Protein AF-A0A2G9RIB9-F1 (afdb_monomer_lite)

Foldseek 3Di:
DFLCVCVVPPVVCCVPPVVCLLPDWCPPPLDWQWDFDADPVRDGPDIGHLDVVRNVHHDGNVCSRVSSRSVCCVPVDVVCVVVVVVVVVVVCVPDPPVVPVVDDPVRVD

Radius of gyration: 16.92 Å; chains: 1; bounding box: 42×42×34 Å

Structure (mmCIF, N/CA/C/O backbone):
data_AF-A0A2G9RIB9-F1
#
_entry.id   AF-A0A2G9RIB9-F1
#
loop_
_atom_site.group_PDB
_atom_site.id
_atom_site.type_symbol
_atom_site.label_atom_id
_atom_site.label_alt_id
_atom_site.label_comp_id
_atom_site.label_asym_id
_atom_site.label_entity_id
_atom_site.label_seq_id
_atom_site.pdbx_PDB_ins_code
_atom_site.Cartn_x
_atom_site.Cartn_y
_atom_site.Cartn_z
_atom_site.occupancy
_atom_site.B_iso_or_equiv
_atom_site.auth_seq_id
_atom_site.auth_comp_id
_atom_site.auth_asym_id
_atom_site.auth_atom_id
_atom_site.pdbx_PDB_model_num
ATOM 1 N N . MET A 1 1 ? -4.169 6.463 1.285 1.00 79.44 1 MET A N 1
ATOM 2 C CA . MET A 1 1 ? -3.154 6.313 2.346 1.00 79.44 1 MET A CA 1
ATOM 3 C C . MET A 1 1 ? -1.793 6.638 1.755 1.00 79.44 1 MET A C 1
ATOM 5 O O . MET A 1 1 ? -1.513 6.169 0.657 1.00 79.44 1 MET A O 1
ATOM 9 N N . HIS A 1 2 ? -0.992 7.478 2.411 1.00 88.50 2 HIS A N 1
ATOM 10 C CA . HIS A 1 2 ? 0.348 7.828 1.927 1.00 88.50 2 HIS A CA 1
ATOM 11 C C . HIS A 1 2 ? 1.379 6.841 2.487 1.00 88.50 2 HIS A C 1
ATOM 13 O O . HIS A 1 2 ? 1.327 6.508 3.665 1.00 88.50 2 HIS A O 1
ATOM 19 N N . TYR A 1 3 ? 2.372 6.414 1.706 1.00 89.62 3 TYR A N 1
ATOM 20 C CA . TYR A 1 3 ? 3.399 5.467 2.181 1.00 89.62 3 TYR A CA 1
ATOM 21 C C . TYR A 1 3 ? 4.259 5.973 3.354 1.00 89.62 3 TYR A C 1
ATOM 23 O O . TYR A 1 3 ? 5.012 5.204 3.940 1.00 89.62 3 TYR A O 1
ATOM 31 N N . LYS A 1 4 ? 4.175 7.266 3.683 1.00 90.25 4 LYS A N 1
ATOM 32 C CA . LYS A 1 4 ? 4.972 7.890 4.749 1.00 90.25 4 LYS A CA 1
ATOM 33 C C . LYS A 1 4 ? 4.492 7.481 6.135 1.00 90.25 4 LYS A C 1
ATOM 35 O O . LYS A 1 4 ? 5.303 7.465 7.042 1.00 90.25 4 LYS A O 1
ATOM 40 N N . TYR A 1 5 ? 3.231 7.070 6.271 1.00 89.62 5 TYR A N 1
ATOM 41 C CA . TYR A 1 5 ? 2.709 6.544 7.533 1.00 89.62 5 TYR A CA 1
ATOM 42 C C . TYR A 1 5 ? 3.435 5.272 7.992 1.00 89.62 5 TYR A C 1
ATOM 44 O O . TYR A 1 5 ? 3.456 4.969 9.173 1.00 89.62 5 TYR A O 1
ATOM 52 N N . PHE A 1 6 ? 4.128 4.557 7.096 1.00 91.00 6 PHE A N 1
ATOM 53 C CA . PHE A 1 6 ? 5.019 3.480 7.530 1.00 91.00 6 PHE A CA 1
ATOM 54 C C . PHE A 1 6 ? 6.184 3.978 8.400 1.00 91.00 6 PHE A C 1
ATOM 56 O O . PHE A 1 6 ? 6.685 3.210 9.203 1.00 91.00 6 PHE A O 1
ATOM 63 N N . GLU A 1 7 ? 6.629 5.231 8.277 1.00 89.88 7 GLU A N 1
ATOM 64 C CA . GLU A 1 7 ? 7.719 5.767 9.106 1.00 89.88 7 GLU A CA 1
ATOM 65 C C . GLU A 1 7 ? 7.343 5.815 10.596 1.00 89.88 7 GLU A C 1
ATOM 67 O O . GLU A 1 7 ? 8.202 5.599 11.450 1.00 89.88 7 GLU A O 1
ATOM 72 N N . THR A 1 8 ? 6.064 6.051 10.898 1.00 87.50 8 THR A N 1
ATOM 73 C CA . THR A 1 8 ? 5.518 6.073 12.261 1.00 87.50 8 THR A CA 1
ATOM 74 C C . THR A 1 8 ? 4.985 4.709 12.691 1.00 87.50 8 THR A C 1
ATOM 76 O O . THR A 1 8 ? 5.284 4.263 13.797 1.00 87.50 8 THR A O 1
ATOM 79 N N . ASP A 1 9 ? 4.239 4.030 11.817 1.00 86.81 9 ASP A N 1
ATOM 80 C CA . ASP A 1 9 ? 3.436 2.858 12.188 1.00 86.81 9 ASP A CA 1
ATOM 81 C C . ASP A 1 9 ? 4.216 1.536 12.072 1.00 86.81 9 ASP A C 1
ATOM 83 O O . ASP A 1 9 ? 3.926 0.576 12.786 1.00 86.81 9 ASP A O 1
ATOM 87 N N . ASP A 1 10 ? 5.202 1.468 11.168 1.00 89.38 10 ASP A N 1
ATOM 88 C CA . ASP A 1 10 ? 6.064 0.296 10.952 1.00 89.38 10 ASP A CA 1
ATOM 89 C C . ASP A 1 10 ? 7.471 0.727 10.470 1.00 89.38 10 ASP A C 1
ATOM 91 O O . ASP A 1 10 ? 7.834 0.556 9.293 1.00 89.38 10 ASP A O 1
ATOM 95 N N . PRO A 1 11 ? 8.278 1.336 11.362 1.00 90.44 11 PRO A N 1
ATOM 96 C CA . PRO A 1 11 ? 9.556 1.945 10.997 1.00 90.44 11 PRO A CA 1
ATOM 97 C C . PRO A 1 11 ? 10.562 0.932 10.436 1.00 90.44 11 PRO A C 1
ATOM 99 O O . PRO A 1 11 ? 11.347 1.268 9.546 1.00 90.44 11 PRO A O 1
ATOM 102 N N . ASP A 1 12 ? 10.520 -0.320 10.899 1.00 90.25 12 ASP A N 1
ATOM 103 C CA . ASP A 1 12 ? 11.388 -1.392 10.406 1.00 90.25 12 ASP A CA 1
ATOM 104 C C . ASP A 1 12 ? 11.056 -1.745 8.948 1.00 90.25 12 ASP A C 1
ATOM 106 O O . ASP A 1 12 ? 11.953 -1.887 8.103 1.00 90.25 12 ASP A O 1
ATOM 110 N N . PHE A 1 13 ? 9.767 -1.839 8.605 1.00 89.12 13 PHE A N 1
ATOM 111 C CA . PHE A 1 13 ? 9.334 -2.036 7.223 1.00 89.12 13 PHE A CA 1
ATOM 112 C C . PHE A 1 13 ? 9.674 -0.836 6.335 1.00 89.12 13 PHE A C 1
ATOM 114 O O . PHE A 1 13 ? 10.099 -1.009 5.183 1.00 89.12 13 PHE A O 1
ATOM 121 N N . PHE A 1 14 ? 9.532 0.379 6.871 1.00 91.50 14 PHE A N 1
ATOM 122 C CA . PHE A 1 14 ? 9.898 1.595 6.161 1.00 91.50 14 PHE A CA 1
ATOM 123 C C . PHE A 1 14 ? 11.387 1.609 5.801 1.00 91.50 14 PHE A C 1
ATOM 125 O O . PHE A 1 14 ? 11.741 1.781 4.632 1.00 91.50 14 PHE A O 1
ATOM 132 N N . GLN A 1 15 ? 12.266 1.369 6.775 1.00 89.38 15 GLN A N 1
ATOM 133 C CA . GLN A 1 15 ? 13.714 1.394 6.556 1.00 89.38 15 GLN A CA 1
ATOM 134 C C . GLN A 1 15 ? 14.192 0.274 5.630 1.00 89.38 15 GLN A C 1
ATOM 136 O O . GLN A 1 15 ? 15.080 0.493 4.806 1.00 89.38 15 GLN A O 1
ATOM 141 N N . SER A 1 16 ? 13.606 -0.919 5.739 1.00 89.56 16 SER A N 1
ATOM 142 C CA . SER A 1 16 ? 14.052 -2.085 4.973 1.00 89.56 16 SER A CA 1
ATOM 143 C C . SER A 1 16 ? 13.536 -2.096 3.532 1.00 89.56 16 SER A C 1
ATOM 145 O O . SER A 1 16 ? 14.331 -2.202 2.600 1.00 89.56 16 SER A O 1
ATOM 147 N N . LYS A 1 17 ? 12.218 -1.990 3.320 1.00 88.44 17 LYS A N 1
ATOM 148 C CA . LYS A 1 17 ? 11.599 -2.176 1.997 1.00 88.44 17 LYS A CA 1
ATOM 149 C C . LYS A 1 17 ? 11.243 -0.854 1.332 1.00 88.44 17 LYS A C 1
ATOM 151 O O . LYS A 1 17 ? 11.550 -0.666 0.156 1.00 88.44 17 LYS A O 1
ATOM 156 N N . VAL A 1 18 ? 10.603 0.066 2.054 1.00 90.94 18 VAL A N 1
ATOM 157 C CA . VAL A 1 18 ? 10.111 1.324 1.462 1.00 90.94 18 VAL A CA 1
ATOM 158 C C . VAL A 1 18 ? 11.283 2.200 1.027 1.00 90.94 18 VAL A C 1
ATOM 160 O O . VAL A 1 18 ? 11.347 2.610 -0.131 1.00 90.94 18 VAL A O 1
ATOM 163 N N . LEU A 1 19 ? 12.251 2.425 1.915 1.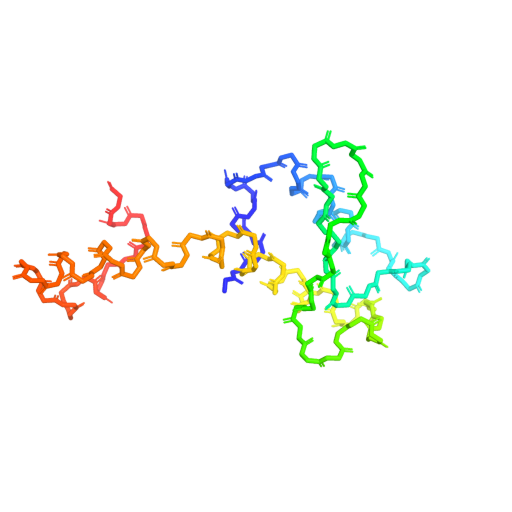00 91.56 19 LEU A N 1
ATOM 164 C CA . LEU A 1 19 ? 13.433 3.229 1.621 1.00 91.56 19 LEU A CA 1
ATOM 165 C C . LEU A 1 19 ? 14.285 2.605 0.511 1.00 91.56 19 LEU A C 1
ATOM 167 O O . LEU A 1 19 ? 14.771 3.328 -0.360 1.00 91.56 19 LEU A O 1
ATOM 171 N N . TYR A 1 20 ? 14.421 1.276 0.494 1.00 89.50 20 TYR A N 1
ATOM 172 C CA . TYR A 1 20 ? 15.119 0.563 -0.577 1.00 89.50 20 TYR A CA 1
ATOM 173 C C . TYR A 1 20 ? 14.483 0.843 -1.943 1.00 89.50 20 TYR A C 1
ATOM 175 O O . TYR A 1 20 ? 15.173 1.304 -2.849 1.00 89.50 20 TYR A O 1
ATOM 183 N N . LEU A 1 21 ? 13.161 0.678 -2.070 1.00 90.25 21 LEU A N 1
ATOM 184 C CA . LEU A 1 21 ? 12.444 0.947 -3.322 1.00 90.25 21 LEU A CA 1
ATOM 185 C C . LEU A 1 21 ? 12.524 2.422 -3.738 1.00 90.25 21 LEU A C 1
ATOM 187 O O . LEU A 1 21 ? 12.596 2.728 -4.927 1.00 90.25 21 LEU A O 1
ATOM 191 N N . LEU A 1 22 ? 12.542 3.356 -2.785 1.00 90.75 22 LEU A N 1
ATOM 192 C CA . LEU A 1 22 ? 12.683 4.783 -3.086 1.00 90.75 22 LEU A CA 1
ATOM 193 C C . LEU A 1 22 ? 14.074 5.136 -3.622 1.00 90.75 22 LEU A C 1
ATOM 195 O O . LEU A 1 22 ? 14.181 5.946 -4.542 1.00 9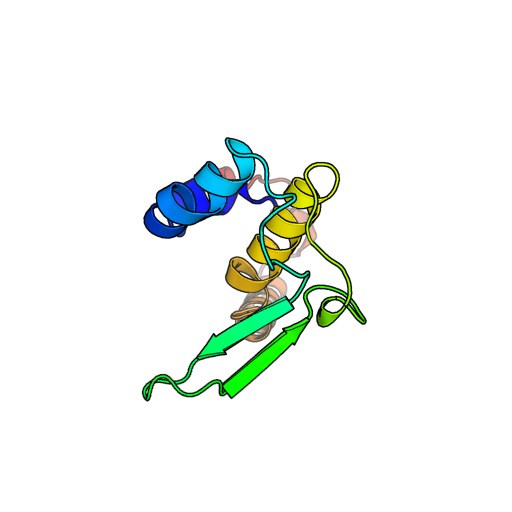0.75 22 LEU A O 1
ATOM 199 N N . THR A 1 23 ? 15.120 4.530 -3.064 1.00 90.69 23 THR A N 1
ATOM 200 C CA . THR A 1 23 ? 16.519 4.896 -3.334 1.00 90.69 23 THR A CA 1
ATOM 201 C C . THR A 1 23 ? 17.154 4.110 -4.476 1.00 90.69 23 THR A C 1
ATOM 203 O O . THR A 1 23 ? 18.069 4.624 -5.116 1.00 90.69 23 THR A O 1
ATOM 206 N N . HIS A 1 24 ? 16.668 2.901 -4.756 1.00 89.50 24 HIS A N 1
ATOM 207 C CA . HIS A 1 24 ? 17.234 2.012 -5.767 1.00 89.50 24 HIS A CA 1
ATOM 208 C C . HIS A 1 24 ? 16.358 1.932 -7.021 1.00 89.50 24 HIS A C 1
ATOM 210 O O . HIS A 1 24 ? 15.168 2.275 -7.017 1.00 89.50 24 HIS A O 1
ATOM 216 N N . ASP A 1 25 ? 16.985 1.492 -8.110 1.00 88.81 25 ASP A N 1
ATOM 217 C CA . ASP A 1 25 ? 16.292 1.091 -9.326 1.00 88.81 25 ASP A CA 1
ATOM 218 C C . ASP A 1 25 ? 15.565 -0.237 -9.072 1.00 88.81 25 ASP A C 1
ATOM 220 O O . ASP A 1 25 ? 16.146 -1.177 -8.531 1.00 88.81 25 ASP A O 1
ATOM 224 N N . VAL A 1 26 ? 14.284 -0.293 -9.430 1.00 88.56 26 VAL A N 1
ATOM 225 C CA . VAL A 1 26 ? 13.416 -1.459 -9.207 1.00 88.56 26 VAL A CA 1
ATOM 226 C C . VAL A 1 26 ? 13.128 -2.240 -10.491 1.00 88.56 26 VAL A C 1
ATOM 228 O O . VAL A 1 26 ? 12.358 -3.193 -10.463 1.00 88.56 26 VAL A O 1
ATOM 231 N N . THR A 1 27 ? 13.735 -1.865 -11.618 1.00 81.12 27 THR A N 1
ATOM 232 C CA . THR A 1 27 ? 13.472 -2.486 -12.930 1.00 81.12 27 THR A CA 1
ATOM 233 C C . THR A 1 27 ? 13.807 -3.982 -12.953 1.00 81.12 27 THR A C 1
ATOM 235 O O . THR A 1 27 ? 13.107 -4.744 -13.611 1.00 81.12 27 THR A O 1
ATOM 238 N N . ASP A 1 28 ? 14.814 -4.406 -12.182 1.00 79.75 28 ASP A N 1
ATOM 239 C CA . ASP A 1 28 ? 15.236 -5.810 -12.055 1.00 79.75 28 ASP A CA 1
ATOM 240 C C . ASP A 1 28 ? 14.585 -6.536 -1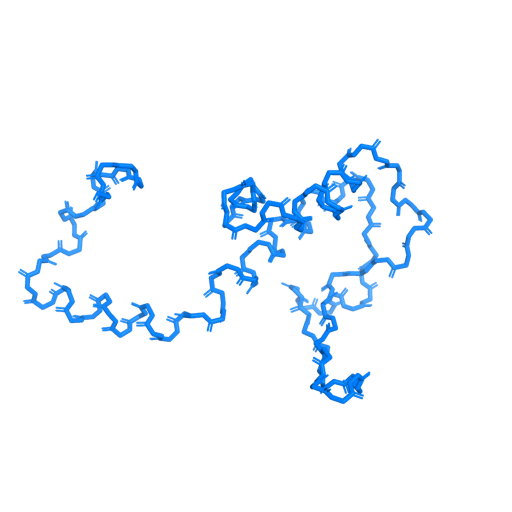0.862 1.00 79.75 28 ASP A C 1
ATOM 242 O O . ASP A 1 28 ? 15.000 -7.634 -10.491 1.00 79.75 28 ASP A O 1
ATOM 246 N N . THR A 1 29 ? 13.589 -5.929 -10.210 1.00 81.62 29 THR A N 1
ATOM 247 C CA . THR A 1 29 ? 12.843 -6.606 -9.143 1.00 81.62 29 THR A CA 1
ATOM 248 C C . THR A 1 29 ? 11.626 -7.330 -9.707 1.00 81.62 29 THR A C 1
ATOM 250 O O . THR A 1 29 ? 10.839 -6.741 -10.441 1.00 81.62 29 THR A O 1
ATOM 253 N N . ASP A 1 30 ? 11.399 -8.576 -9.281 1.00 86.94 30 ASP A N 1
ATOM 254 C CA . ASP A 1 30 ? 10.195 -9.361 -9.614 1.00 86.94 30 ASP A CA 1
ATOM 255 C C . ASP A 1 30 ? 8.943 -8.886 -8.842 1.00 86.94 30 ASP A C 1
ATOM 257 O O . ASP A 1 30 ? 8.026 -9.653 -8.541 1.00 86.94 30 ASP A O 1
ATOM 261 N N . LEU A 1 31 ? 8.911 -7.609 -8.458 1.00 91.88 31 LEU A N 1
ATOM 262 C CA . LEU A 1 31 ? 7.794 -7.029 -7.734 1.00 91.88 31 LEU A CA 1
ATOM 263 C C . LEU A 1 31 ? 6.630 -6.788 -8.686 1.00 91.88 31 LEU A C 1
ATOM 265 O O . LEU A 1 31 ? 6.773 -6.194 -9.753 1.00 91.88 31 LEU A O 1
ATOM 269 N N . VAL A 1 32 ? 5.450 -7.192 -8.239 1.00 94.75 32 VAL A N 1
ATOM 270 C CA . VAL A 1 32 ? 4.180 -6.964 -8.924 1.00 94.75 32 VAL A CA 1
ATOM 271 C C . VAL A 1 32 ? 3.220 -6.233 -7.995 1.00 94.75 32 VAL A C 1
ATOM 273 O O . VAL A 1 32 ? 3.462 -6.125 -6.792 1.00 94.75 32 VAL A O 1
ATOM 276 N N . PHE A 1 33 ? 2.104 -5.737 -8.522 1.00 95.31 33 PHE A N 1
ATOM 277 C CA . PHE A 1 33 ? 1.058 -5.089 -7.725 1.00 95.31 33 PHE A CA 1
ATOM 278 C C . PHE A 1 33 ? 0.195 -6.111 -6.961 1.00 95.31 33 PHE A C 1
ATOM 280 O O . PHE A 1 33 ? -1.037 -6.063 -6.986 1.00 95.31 33 PHE A O 1
ATOM 287 N N . ALA A 1 34 ? 0.841 -7.040 -6.261 1.00 93.69 34 ALA A N 1
ATOM 288 C CA . ALA A 1 34 ? 0.216 -8.014 -5.384 1.00 93.69 34 ALA A CA 1
ATOM 289 C C . ALA A 1 34 ? 1.107 -8.301 -4.169 1.00 93.69 34 ALA A C 1
ATOM 291 O O . ALA A 1 34 ? 2.331 -8.209 -4.239 1.00 93.69 34 ALA A O 1
ATOM 292 N N . GLU A 1 35 ? 0.483 -8.655 -3.050 1.00 91.00 35 GLU A N 1
ATOM 293 C CA . GLU A 1 35 ? 1.161 -9.061 -1.827 1.00 91.00 35 GLU A CA 1
ATOM 294 C C . GLU A 1 35 ? 0.878 -10.527 -1.508 1.00 91.00 35 GLU A C 1
ATOM 296 O O . GLU A 1 35 ? -0.265 -10.985 -1.483 1.00 91.00 35 GLU A O 1
ATOM 301 N N . GLU A 1 36 ? 1.941 -11.263 -1.223 1.00 89.38 36 GLU A N 1
ATOM 302 C CA . GLU A 1 36 ? 1.867 -12.631 -0.745 1.00 89.38 36 GLU A CA 1
ATOM 303 C C . GLU A 1 36 ? 1.729 -12.647 0.777 1.00 89.38 36 GLU A C 1
ATOM 305 O O . GLU A 1 36 ? 2.581 -12.149 1.515 1.00 89.38 36 GLU A O 1
ATOM 310 N N . LYS A 1 37 ? 0.648 -13.252 1.258 1.00 85.25 37 LYS A N 1
ATOM 311 C CA . LYS A 1 37 ? 0.413 -13.504 2.672 1.00 85.25 37 LYS A CA 1
ATOM 312 C C . LYS A 1 37 ? 0.866 -14.916 3.004 1.00 85.25 37 LYS A C 1
ATOM 314 O O . LYS A 1 37 ? 0.321 -15.893 2.488 1.00 85.25 37 LYS A O 1
ATOM 319 N N . TYR A 1 38 ? 1.839 -15.006 3.900 1.00 84.56 38 TYR A N 1
ATOM 320 C CA . TYR A 1 38 ? 2.364 -16.265 4.407 1.00 84.56 38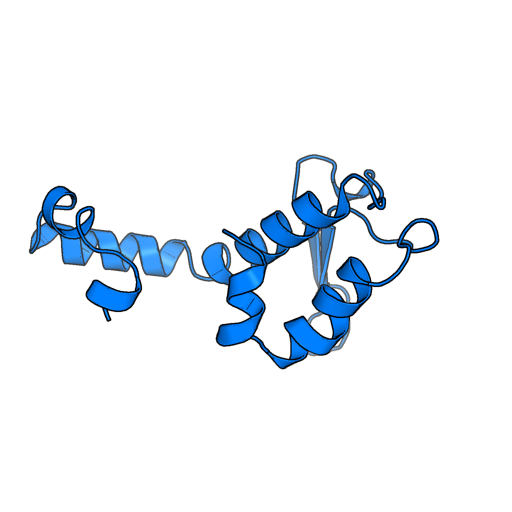 TYR A CA 1
ATOM 321 C C . TYR A 1 38 ? 1.742 -16.595 5.765 1.00 84.56 38 TYR A C 1
ATOM 323 O O . TYR A 1 38 ? 1.621 -15.733 6.636 1.00 84.56 38 TYR A O 1
ATOM 331 N N . GLY A 1 39 ? 1.341 -17.852 5.940 1.00 83.75 39 GLY A N 1
ATOM 332 C CA . GLY A 1 39 ? 0.805 -18.357 7.200 1.00 83.75 39 GLY A CA 1
ATOM 333 C C . GLY A 1 39 ? 1.889 -18.614 8.244 1.00 83.75 39 GLY A C 1
ATOM 334 O O . GLY A 1 39 ? 3.085 -18.589 7.954 1.00 83.75 39 GLY A O 1
ATOM 335 N N . ARG A 1 40 ? 1.480 -18.971 9.469 1.00 79.31 40 ARG A N 1
ATOM 336 C CA . ARG A 1 40 ? 2.410 -19.254 10.591 1.00 79.31 40 ARG A CA 1
ATOM 337 C C . ARG A 1 40 ? 3.392 -20.403 10.316 1.00 79.31 40 ARG A C 1
ATOM 339 O O . ARG A 1 40 ? 4.404 -20.506 10.996 1.00 79.31 40 ARG A O 1
ATOM 346 N N . GLY A 1 41 ? 3.088 -21.263 9.344 1.00 83.12 41 GLY A N 1
ATOM 347 C CA . GLY A 1 41 ? 3.957 -22.353 8.892 1.00 83.12 41 GLY A CA 1
ATOM 348 C C . GLY A 1 41 ? 4.877 -21.998 7.719 1.00 83.12 41 GLY A C 1
ATOM 349 O O . GLY A 1 41 ? 5.495 -22.900 7.166 1.00 83.12 41 GLY A O 1
ATOM 350 N N . GLY A 1 42 ? 4.927 -20.732 7.286 1.00 83.19 42 GLY A N 1
ATOM 351 C CA . GLY A 1 42 ? 5.715 -20.300 6.125 1.00 83.19 42 GLY A CA 1
ATOM 352 C C . GLY A 1 42 ? 5.133 -20.716 4.769 1.00 83.19 42 GLY A C 1
ATOM 353 O O . GLY A 1 42 ? 5.754 -20.475 3.740 1.00 83.19 42 GLY A O 1
ATOM 354 N N . GLN A 1 43 ? 3.944 -21.327 4.743 1.00 89.19 43 GLN A N 1
ATOM 355 C CA . GLN A 1 43 ? 3.235 -21.622 3.500 1.00 89.19 43 GLN A CA 1
ATOM 356 C C . GLN A 1 43 ? 2.565 -20.357 2.954 1.00 89.19 43 GLN A C 1
ATOM 358 O O . GLN A 1 43 ? 2.021 -19.564 3.727 1.00 89.19 43 GLN A O 1
ATOM 363 N N . LEU A 1 44 ? 2.557 -20.202 1.631 1.00 87.75 44 LEU A N 1
ATOM 364 C CA . LEU A 1 44 ? 1.766 -19.175 0.962 1.00 87.75 44 LEU A CA 1
ATOM 365 C C . LEU A 1 44 ? 0.277 -19.452 1.219 1.00 87.75 44 LEU A C 1
ATOM 367 O O . LEU A 1 44 ? -0.256 -20.462 0.764 1.00 87.75 44 LEU A O 1
ATOM 371 N N . GLU A 1 45 ? -0.390 -18.583 1.976 1.00 88.69 45 GLU A N 1
ATOM 372 C CA . GLU A 1 45 ? -1.826 -18.703 2.253 1.00 88.69 45 GLU A CA 1
ATOM 373 C C . GLU A 1 45 ? -2.658 -18.030 1.170 1.00 88.69 45 GLU A C 1
ATOM 375 O O . GLU A 1 45 ? -3.697 -18.552 0.762 1.00 88.69 45 GLU A O 1
ATOM 380 N N . LYS A 1 46 ? -2.236 -16.842 0.732 1.00 88.50 46 LYS A N 1
ATOM 381 C CA . LYS A 1 46 ? -3.013 -16.038 -0.205 1.00 88.50 46 LYS A CA 1
ATOM 382 C C . LYS A 1 46 ? -2.127 -15.054 -0.948 1.00 88.50 46 LYS A C 1
ATOM 384 O O . LYS A 1 46 ? -1.222 -14.478 -0.362 1.00 88.50 46 LYS A O 1
ATOM 389 N N . VAL A 1 47 ? -2.467 -14.797 -2.204 1.00 90.12 47 VAL A N 1
ATOM 390 C CA . VAL A 1 47 ? -1.982 -13.634 -2.950 1.00 90.12 47 VAL A CA 1
ATOM 391 C C . VAL A 1 47 ? -3.102 -12.601 -2.972 1.00 90.12 47 VAL A C 1
ATOM 393 O O . VAL A 1 47 ? -4.235 -12.913 -3.347 1.00 90.12 47 VAL A O 1
ATOM 396 N N . VAL A 1 48 ? -2.817 -11.390 -2.508 1.00 90.50 48 VAL A N 1
ATOM 397 C CA . VAL A 1 48 ? -3.755 -10.270 -2.504 1.00 90.50 48 VAL A CA 1
ATOM 398 C C . VAL A 1 48 ? -3.302 -9.261 -3.541 1.00 90.50 48 VAL A C 1
ATOM 400 O O . VAL A 1 48 ? -2.291 -8.592 -3.361 1.00 90.50 48 VAL A O 1
ATOM 403 N N . GLU A 1 49 ? -4.054 -9.133 -4.627 1.00 92.50 49 GLU A N 1
ATOM 404 C CA . GLU A 1 49 ? -3.776 -8.094 -5.612 1.00 92.50 49 GLU A CA 1
ATOM 405 C C . GLU A 1 49 ? -4.126 -6.711 -5.045 1.00 92.50 49 GLU A C 1
ATOM 407 O O . GLU A 1 49 ? -5.205 -6.509 -4.483 1.00 92.50 49 GLU A O 1
ATOM 412 N N . LEU A 1 50 ? -3.211 -5.754 -5.192 1.00 91.81 50 LEU A N 1
ATOM 413 C CA . LEU A 1 50 ? -3.398 -4.368 -4.750 1.00 91.81 50 LEU A CA 1
ATOM 414 C C . LEU A 1 50 ? -4.292 -3.577 -5.717 1.00 91.81 50 LEU A C 1
ATOM 416 O O . LEU A 1 50 ? -4.934 -2.604 -5.324 1.00 91.81 50 LEU A O 1
ATOM 420 N N . ILE A 1 51 ? -4.334 -4.013 -6.977 1.00 91.81 51 ILE A N 1
ATOM 421 C CA . ILE A 1 51 ? -5.220 -3.542 -8.047 1.00 91.81 51 ILE A CA 1
ATOM 422 C C . ILE A 1 51 ? -5.735 -4.751 -8.836 1.00 91.81 51 ILE A C 1
ATOM 424 O O . ILE A 1 51 ? -5.070 -5.784 -8.834 1.00 91.81 51 ILE A O 1
ATOM 428 N N . PRO A 1 52 ? -6.873 -4.649 -9.544 1.00 92.94 52 PRO A N 1
ATOM 429 C CA . PRO A 1 52 ? -7.366 -5.745 -10.378 1.00 92.94 52 PRO A CA 1
ATOM 430 C C . PRO A 1 52 ? -6.330 -6.193 -11.422 1.00 92.94 52 PRO A C 1
ATOM 432 O O . PRO A 1 52 ? -5.875 -5.376 -12.222 1.00 92.94 52 PRO A O 1
ATOM 435 N N . GLY A 1 53 ? -5.960 -7.479 -11.416 1.00 92.62 53 GLY A N 1
ATOM 436 C CA . GLY A 1 53 ? -4.926 -8.025 -12.306 1.00 92.62 53 GLY A CA 1
ATOM 437 C C . GLY A 1 53 ? -3.502 -7.598 -11.938 1.00 92.62 53 GLY A C 1
ATOM 438 O O . GLY A 1 53 ? -2.579 -7.741 -12.743 1.00 92.62 53 GLY A O 1
ATOM 439 N N . GLY A 1 54 ? -3.316 -7.050 -10.735 1.00 92.88 54 GLY A N 1
ATOM 440 C CA . GLY A 1 54 ? -2.047 -6.523 -10.250 1.00 92.88 54 GLY A CA 1
ATOM 441 C C . GLY A 1 54 ? -0.929 -7.558 -10.189 1.00 92.88 54 GLY A C 1
ATOM 442 O O . GLY A 1 54 ? 0.231 -7.181 -10.336 1.00 92.88 54 GLY A O 1
ATOM 443 N N . ALA A 1 55 ? -1.246 -8.853 -10.075 1.00 92.81 55 ALA A N 1
ATOM 444 C CA . ALA A 1 55 ? -0.244 -9.919 -10.115 1.00 92.81 55 ALA A CA 1
ATOM 445 C C . ALA A 1 55 ? 0.499 -10.015 -11.463 1.00 92.81 55 ALA A C 1
ATOM 447 O O . ALA A 1 55 ? 1.568 -10.614 -11.531 1.00 92.81 55 ALA A O 1
ATOM 448 N N . HIS A 1 56 ? -0.040 -9.419 -12.532 1.00 93.12 56 HIS A N 1
ATOM 449 C CA . HIS A 1 56 ? 0.584 -9.380 -13.859 1.00 93.12 56 HIS A CA 1
ATOM 450 C C . HIS A 1 56 ? 1.211 -8.024 -14.202 1.00 93.12 56 HIS A C 1
ATOM 452 O O . HIS A 1 56 ? 1.760 -7.861 -15.292 1.00 93.12 56 HIS A O 1
ATOM 458 N N . ILE A 1 57 ? 1.112 -7.043 -13.304 1.00 94.44 57 ILE A N 1
ATOM 459 C CA . ILE A 1 57 ? 1.615 -5.690 -13.529 1.00 94.44 57 ILE A CA 1
ATOM 460 C C . ILE A 1 57 ? 2.929 -5.550 -12.757 1.00 94.44 57 ILE A C 1
ATOM 462 O O . ILE A 1 57 ? 2.894 -5.585 -11.527 1.00 94.44 57 ILE A O 1
ATOM 466 N N . PRO A 1 58 ? 4.080 -5.397 -13.435 1.00 94.12 58 PRO A N 1
ATOM 467 C CA . PRO A 1 58 ? 5.360 -5.228 -12.765 1.00 94.12 58 PRO A CA 1
ATOM 468 C C . PRO A 1 58 ? 5.506 -3.825 -12.168 1.00 94.12 58 PRO A C 1
ATOM 470 O O . PRO A 1 58 ? 4.999 -2.826 -12.699 1.00 94.12 58 PRO A O 1
ATOM 473 N N . VAL A 1 59 ? 6.242 -3.750 -11.065 1.00 94.25 59 VAL A N 1
ATOM 474 C CA . VAL A 1 59 ? 6.637 -2.489 -10.445 1.00 94.25 59 VAL A CA 1
ATOM 475 C C . VAL A 1 59 ? 7.864 -1.939 -11.173 1.00 94.25 59 VAL A C 1
ATOM 477 O O . VAL A 1 59 ? 8.872 -2.612 -11.337 1.00 94.25 59 VAL A O 1
ATOM 480 N N . THR A 1 60 ? 7.776 -0.691 -11.611 1.00 93.69 60 THR A N 1
ATOM 481 C CA . THR A 1 60 ? 8.815 0.049 -12.328 1.00 93.69 60 THR A CA 1
ATOM 482 C C . THR A 1 60 ? 9.154 1.328 -11.569 1.00 93.69 60 THR A C 1
ATOM 484 O O . THR A 1 60 ? 8.410 1.768 -10.689 1.00 93.69 60 THR A O 1
ATOM 487 N N . ASN A 1 61 ? 10.254 1.995 -11.927 1.00 92.00 61 ASN A N 1
ATOM 488 C CA . ASN A 1 61 ? 10.614 3.273 -11.299 1.00 92.00 61 ASN A CA 1
ATOM 489 C C . ASN A 1 61 ? 9.546 4.362 -11.446 1.00 92.00 61 ASN A C 1
ATOM 491 O O . ASN A 1 61 ? 9.461 5.247 -10.598 1.00 92.00 61 ASN A O 1
ATOM 495 N N . GLU A 1 62 ? 8.733 4.290 -12.498 1.00 92.88 62 GLU A N 1
ATOM 496 C CA . GLU A 1 62 ? 7.666 5.254 -12.764 1.00 92.88 62 GLU A CA 1
ATOM 497 C C . GLU A 1 62 ? 6.436 5.001 -11.885 1.00 92.88 62 GLU A C 1
ATOM 499 O O . GLU A 1 62 ? 5.761 5.945 -11.477 1.00 92.88 62 GLU A O 1
ATOM 504 N N . ASN A 1 63 ? 6.152 3.735 -11.556 1.00 93.44 63 ASN A N 1
ATOM 505 C CA . ASN A 1 63 ? 4.942 3.348 -10.830 1.00 93.44 63 ASN A CA 1
ATOM 506 C C . ASN A 1 63 ? 5.193 2.942 -9.360 1.00 93.44 63 ASN A C 1
ATOM 508 O O . ASN A 1 63 ? 4.234 2.751 -8.609 1.00 93.44 63 ASN A O 1
ATOM 512 N N . LYS A 1 64 ? 6.453 2.878 -8.903 1.00 93.12 64 LYS A N 1
ATOM 513 C CA . LYS A 1 64 ? 6.810 2.433 -7.542 1.00 93.12 64 LYS A CA 1
ATOM 514 C C . LYS A 1 64 ? 6.188 3.260 -6.420 1.00 93.12 64 LYS A C 1
ATOM 516 O O . LYS A 1 64 ? 5.811 2.706 -5.394 1.00 93.12 64 LYS A O 1
ATOM 521 N N . ILE A 1 65 ? 6.020 4.570 -6.613 1.00 94.31 65 ILE A N 1
ATOM 522 C CA . ILE A 1 65 ? 5.343 5.431 -5.627 1.00 94.31 65 ILE A CA 1
ATOM 523 C C . ILE A 1 65 ? 3.865 5.051 -5.500 1.00 94.31 65 ILE A C 1
ATOM 525 O O . ILE A 1 65 ? 3.323 4.999 -4.397 1.00 94.31 65 ILE A O 1
ATOM 529 N N . TYR A 1 66 ? 3.218 4.742 -6.625 1.00 94.62 66 TYR A N 1
ATOM 530 C CA . TYR A 1 66 ? 1.832 4.294 -6.632 1.00 94.62 66 TYR A CA 1
ATOM 531 C C . TYR A 1 66 ? 1.686 2.929 -5.949 1.00 94.62 66 TYR A C 1
ATOM 533 O O . TYR A 1 66 ? 0.828 2.773 -5.081 1.00 94.62 66 TYR A O 1
ATOM 541 N N . TYR A 1 67 ? 2.585 1.988 -6.254 1.00 94.62 67 TYR A N 1
ATOM 542 C CA . TYR A 1 67 ? 2.673 0.704 -5.559 1.00 94.62 67 TYR A CA 1
ATOM 543 C C . TYR A 1 67 ? 2.819 0.877 -4.037 1.00 94.62 67 TYR A C 1
ATOM 545 O O . TYR A 1 67 ? 2.057 0.283 -3.276 1.00 94.62 67 TYR A O 1
ATOM 553 N N . LEU A 1 68 ? 3.734 1.740 -3.577 1.00 94.38 68 LEU A N 1
ATOM 554 C CA . LEU A 1 68 ? 3.955 1.994 -2.149 1.00 94.38 68 LEU A CA 1
ATOM 555 C C . LEU A 1 68 ? 2.716 2.573 -1.448 1.00 94.38 68 LEU A C 1
ATOM 557 O O . LEU A 1 68 ? 2.396 2.166 -0.332 1.00 94.38 68 LEU A O 1
ATOM 561 N N . ASN A 1 69 ? 1.992 3.489 -2.096 1.00 93.50 69 ASN A N 1
ATOM 562 C CA . ASN A 1 69 ? 0.754 4.049 -1.544 1.00 93.50 69 ASN A CA 1
ATOM 563 C C . ASN A 1 69 ? -0.360 2.998 -1.424 1.00 93.50 69 ASN A C 1
ATOM 565 O O . ASN A 1 69 ? -1.075 2.964 -0.422 1.00 93.50 69 ASN A O 1
ATOM 569 N N . LEU A 1 70 ? -0.494 2.116 -2.418 1.00 93.00 70 LEU A N 1
ATOM 570 C CA . LEU A 1 70 ? -1.444 1.004 -2.357 1.00 93.00 70 LEU A CA 1
ATOM 571 C C . LEU A 1 70 ? -1.066 -0.010 -1.277 1.00 93.00 70 LEU A C 1
ATOM 573 O O . LEU A 1 70 ? -1.938 -0.513 -0.572 1.00 93.00 70 LEU A O 1
ATOM 577 N N . LEU A 1 71 ? 0.229 -0.271 -1.110 1.00 91.69 71 LEU A N 1
ATOM 578 C CA . LEU A 1 71 ? 0.734 -1.149 -0.063 1.00 91.69 71 LEU A CA 1
ATOM 579 C C . LEU A 1 71 ? 0.435 -0.582 1.331 1.00 91.69 71 LEU A C 1
ATOM 581 O O . LEU A 1 71 ? -0.010 -1.321 2.206 1.00 91.69 71 LEU A O 1
ATOM 585 N N . ALA A 1 72 ? 0.594 0.732 1.518 1.00 91.19 72 ALA A N 1
ATOM 586 C CA . ALA A 1 72 ? 0.202 1.425 2.745 1.00 91.19 72 ALA A CA 1
ATOM 587 C C . ALA A 1 72 ? -1.299 1.313 3.008 1.00 91.19 72 ALA A C 1
ATOM 589 O O . ALA A 1 72 ? -1.714 0.970 4.109 1.00 91.19 72 ALA A O 1
ATOM 590 N N . GLN A 1 73 ? -2.128 1.524 1.985 1.00 88.88 73 GLN A N 1
ATOM 591 C CA . GLN A 1 73 ? -3.572 1.346 2.116 1.00 88.88 73 GLN A CA 1
ATOM 592 C C . GLN A 1 73 ? -3.942 -0.100 2.481 1.00 88.88 73 GLN A C 1
ATOM 594 O O . GLN A 1 73 ? -4.823 -0.319 3.312 1.00 88.88 73 GLN A O 1
ATOM 599 N N . HIS A 1 74 ? -3.266 -1.089 1.893 1.00 88.00 74 HIS A N 1
ATOM 600 C CA . HIS A 1 74 ? -3.518 -2.494 2.188 1.00 88.00 74 HIS A CA 1
ATOM 601 C C . HIS A 1 74 ? -3.120 -2.871 3.620 1.00 88.00 74 HIS A C 1
ATOM 603 O O . HIS A 1 74 ? -3.930 -3.452 4.341 1.00 88.00 74 HIS A O 1
ATOM 609 N N . ARG A 1 75 ? -1.898 -2.530 4.040 1.00 86.00 75 ARG A N 1
ATOM 610 C CA . ARG A 1 75 ? -1.367 -2.937 5.347 1.00 86.00 75 ARG A CA 1
ATOM 611 C C . ARG A 1 75 ? -1.942 -2.141 6.514 1.00 86.00 75 ARG A C 1
ATOM 613 O O . ARG A 1 75 ? -2.250 -2.746 7.530 1.00 86.00 75 ARG A O 1
ATOM 620 N N . LEU A 1 76 ? -2.104 -0.825 6.362 1.00 83.62 76 LEU A N 1
ATOM 621 C CA . LEU A 1 76 ? -2.502 0.058 7.464 1.00 83.62 76 LEU A CA 1
ATOM 622 C C . LEU A 1 76 ? -4.025 0.212 7.582 1.00 83.62 76 LEU A C 1
ATOM 624 O O . LEU A 1 76 ? -4.538 0.336 8.686 1.00 83.62 76 LEU A O 1
ATOM 628 N N . CYS A 1 77 ? -4.772 0.176 6.468 1.00 77.88 77 CYS A N 1
ATOM 629 C CA . CYS A 1 77 ? -6.226 0.391 6.506 1.00 77.88 77 CYS A CA 1
ATOM 630 C C . CYS A 1 77 ? -7.042 -0.882 6.272 1.00 77.88 77 CYS A C 1
ATOM 632 O O . CYS A 1 77 ? -8.007 -1.135 6.989 1.00 77.88 77 CYS A O 1
ATOM 634 N N . ASN A 1 78 ? -6.712 -1.685 5.256 1.00 70.94 78 ASN A N 1
ATOM 635 C CA . ASN A 1 78 ? -7.623 -2.753 4.828 1.00 70.94 78 ASN A CA 1
ATOM 636 C C . ASN A 1 78 ? -7.713 -3.925 5.817 1.00 70.94 78 ASN A C 1
ATOM 638 O O . ASN A 1 78 ? -8.684 -4.674 5.752 1.00 70.94 78 ASN A O 1
ATOM 642 N N . GLN A 1 79 ? -6.743 -4.093 6.720 1.00 66.75 79 GLN A N 1
ATOM 643 C CA . GLN A 1 79 ? -6.781 -5.162 7.726 1.00 66.75 79 GLN A CA 1
ATOM 644 C C . GLN A 1 79 ? -7.720 -4.875 8.902 1.00 66.75 79 GLN A C 1
ATOM 646 O O . GLN A 1 79 ? -8.129 -5.821 9.561 1.00 66.75 79 GLN A O 1
ATOM 651 N N . VAL A 1 80 ? -8.055 -3.604 9.142 1.00 70.00 80 VAL A N 1
ATOM 652 C CA . VAL A 1 80 ? -8.868 -3.151 10.289 1.00 70.00 80 VAL A CA 1
ATOM 653 C C . VAL A 1 80 ? -10.130 -2.409 9.852 1.00 70.00 80 VAL A C 1
ATOM 655 O O . VAL A 1 80 ? -10.792 -1.738 10.640 1.00 70.00 80 VAL A O 1
ATOM 658 N N . ARG A 1 81 ? -10.436 -2.451 8.552 1.00 74.69 81 ARG A N 1
ATOM 659 C CA . ARG A 1 81 ? -11.484 -1.624 7.954 1.00 74.69 81 ARG A CA 1
ATOM 660 C C . ARG A 1 81 ? -12.850 -1.907 8.573 1.00 74.69 81 ARG A C 1
ATOM 662 O O . ARG A 1 81 ? -13.603 -0.970 8.805 1.00 74.69 81 ARG A O 1
ATOM 669 N N . GLU A 1 82 ? -13.166 -3.172 8.828 1.00 76.12 82 GLU A N 1
ATOM 670 C CA . GLU A 1 82 ? -14.465 -3.556 9.380 1.00 76.12 82 GLU A CA 1
ATOM 671 C C . GLU A 1 82 ? -14.604 -3.080 10.833 1.00 76.12 82 GLU A C 1
ATOM 673 O O . GLU A 1 82 ? -15.635 -2.533 11.218 1.00 76.12 82 GLU A O 1
ATOM 678 N N . GLU A 1 83 ? -13.547 -3.208 11.627 1.00 78.50 83 GLU A N 1
ATOM 679 C CA . GLU A 1 83 ? -13.474 -2.746 13.008 1.00 78.50 83 GLU A CA 1
ATOM 680 C C . GLU A 1 83 ? -13.588 -1.219 13.094 1.00 78.50 83 GLU A C 1
ATOM 682 O O . GLU A 1 83 ? -14.349 -0.698 13.912 1.00 78.50 83 GLU A O 1
ATOM 687 N N . VAL A 1 84 ? -12.889 -0.501 12.209 1.00 79.75 84 VAL A N 1
ATOM 688 C CA . VAL A 1 84 ? -12.947 0.965 12.108 1.00 79.75 84 VAL A CA 1
ATOM 689 C C . VAL A 1 84 ? -14.334 1.430 11.661 1.00 79.75 84 VAL A C 1
ATOM 691 O O . VAL A 1 84 ? -14.870 2.369 12.244 1.00 79.75 84 VAL A O 1
ATOM 694 N N . GLU A 1 85 ? -14.960 0.770 10.682 1.00 81.06 85 GLU A N 1
ATOM 695 C CA . GLU A 1 85 ? -16.324 1.101 10.245 1.00 81.06 85 GLU A CA 1
ATOM 696 C C . GLU A 1 85 ? -17.344 0.926 11.386 1.00 81.06 85 GLU A C 1
ATOM 698 O O . GLU A 1 85 ? -18.209 1.784 11.579 1.00 81.06 85 GLU A O 1
ATOM 703 N N . HIS A 1 86 ? -17.223 -0.133 12.194 1.00 85.25 86 HIS A N 1
ATOM 704 C CA . HIS A 1 86 ? -18.077 -0.324 13.372 1.00 85.25 86 HIS A CA 1
ATOM 705 C C . HIS A 1 86 ? -17.813 0.716 14.470 1.00 85.25 86 HIS A C 1
ATOM 707 O O . HIS A 1 86 ? -18.766 1.213 15.074 1.00 85.25 86 HIS A O 1
ATOM 713 N N . PHE A 1 87 ? -16.549 1.070 14.717 1.00 82.12 87 PHE A N 1
ATOM 714 C CA . PHE A 1 87 ? -16.186 2.119 15.671 1.00 82.12 87 PHE A CA 1
ATOM 715 C C . PHE A 1 87 ? -16.758 3.478 15.257 1.00 82.12 87 PHE A C 1
ATOM 717 O O . PHE A 1 87 ? -17.445 4.120 16.052 1.00 82.12 87 PHE A O 1
ATOM 724 N N . LEU A 1 88 ? -16.549 3.880 13.998 1.00 81.06 88 LEU A N 1
ATOM 725 C CA . LEU A 1 88 ? -17.079 5.130 13.450 1.00 81.06 88 LEU A CA 1
ATOM 726 C C . LEU A 1 88 ? -18.601 5.162 13.511 1.00 81.06 88 LEU A C 1
ATOM 728 O O . LEU A 1 88 ? -19.173 6.189 13.853 1.00 81.06 88 LEU A O 1
ATOM 732 N N . LYS A 1 89 ? -19.273 4.035 13.253 1.00 83.81 89 LYS A N 1
ATOM 733 C CA . LYS A 1 89 ? -20.727 3.952 13.397 1.00 83.81 89 LYS A CA 1
ATOM 734 C C . LYS A 1 89 ? -21.180 4.280 14.823 1.00 83.81 89 LYS A C 1
ATOM 736 O O . LYS A 1 89 ? -22.093 5.082 14.979 1.00 83.81 89 LYS A O 1
ATOM 741 N N . GLY A 1 90 ? -20.541 3.705 15.844 1.00 84.56 90 GLY A N 1
ATOM 742 C CA . GLY A 1 90 ? -20.859 4.002 17.246 1.00 84.56 90 GLY A CA 1
ATOM 743 C C . GLY A 1 90 ? -20.491 5.431 17.656 1.00 84.56 90 GLY A C 1
ATOM 744 O O . GLY A 1 90 ? -21.240 6.082 18.380 1.00 84.56 90 GLY A O 1
ATOM 745 N N . LEU A 1 91 ? -19.369 5.951 17.155 1.00 83.81 91 LEU A N 1
ATOM 746 C CA . LEU A 1 91 ? -18.961 7.337 17.383 1.00 83.81 91 LEU A CA 1
ATOM 747 C C . LEU A 1 91 ? -19.970 8.320 16.775 1.00 83.81 91 LEU A C 1
ATOM 749 O O . LEU A 1 91 ? -20.369 9.271 17.442 1.00 83.81 91 LEU A O 1
ATOM 753 N N . ASN A 1 92 ? -20.448 8.035 15.562 1.00 82.62 92 ASN A N 1
ATOM 754 C CA . ASN A 1 92 ? -21.410 8.849 14.821 1.00 82.62 92 ASN A CA 1
ATOM 755 C C . ASN A 1 92 ? -22.819 8.868 15.422 1.00 82.62 92 ASN A C 1
ATOM 757 O O . ASN A 1 92 ? -23.596 9.781 15.142 1.00 82.62 92 ASN A O 1
ATOM 761 N N . GLU A 1 93 ? -23.154 7.901 16.278 1.00 83.88 93 GLU A N 1
ATOM 762 C CA . GLU A 1 93 ? -24.373 7.952 17.094 1.00 83.88 93 GLU A CA 1
ATOM 763 C C . GLU A 1 93 ? -24.296 9.034 18.187 1.00 83.88 93 GLU A C 1
ATOM 765 O O . GLU A 1 93 ? -25.331 9.532 18.632 1.00 83.88 93 GLU A O 1
ATOM 770 N N . LEU A 1 94 ? -23.086 9.422 18.608 1.00 81.56 94 LEU A N 1
ATOM 771 C CA . LEU A 1 94 ? -22.846 10.403 19.670 1.00 81.56 94 LEU A CA 1
ATOM 772 C C . LEU A 1 94 ? -22.368 11.759 19.131 1.00 81.56 94 LEU A C 1
ATOM 774 O O . LEU A 1 94 ? -22.784 12.802 19.637 1.00 81.56 94 LEU A O 1
ATOM 778 N N . ILE A 1 95 ? -21.496 11.750 18.122 1.00 80.50 95 ILE A N 1
ATOM 779 C CA . ILE A 1 95 ? -20.849 12.929 17.542 1.00 80.50 95 ILE A CA 1
ATOM 780 C C . ILE A 1 95 ? -21.089 12.924 16.028 1.00 80.50 95 ILE A C 1
ATOM 782 O O . ILE A 1 95 ? -20.608 12.029 15.350 1.00 80.50 95 ILE A O 1
ATOM 786 N N . PRO A 1 96 ? -21.790 13.919 15.468 1.00 78.50 96 PRO A N 1
ATOM 787 C CA . PRO A 1 96 ? -21.971 14.041 14.023 1.00 78.50 96 PRO A CA 1
ATOM 788 C C . PRO A 1 96 ? -20.647 14.064 13.231 1.00 78.50 96 PRO A C 1
ATOM 790 O O . PRO A 1 96 ? -19.770 14.878 13.520 1.00 78.50 96 PRO A O 1
ATOM 793 N N . ASP A 1 97 ? -20.549 13.241 12.179 1.00 68.88 97 ASP A N 1
ATOM 794 C CA . ASP A 1 97 ? -19.377 13.078 11.284 1.00 68.88 97 ASP A CA 1
ATOM 795 C C .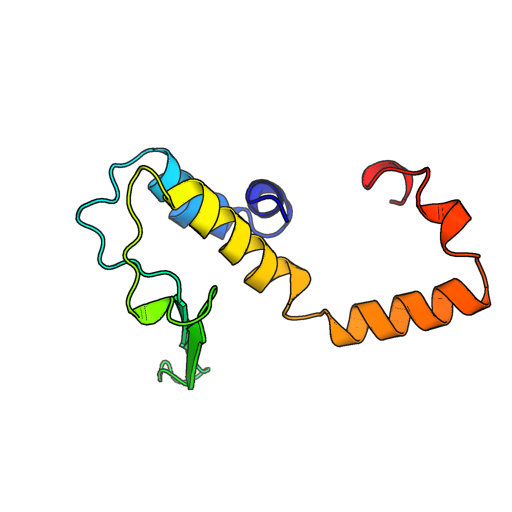 ASP A 1 97 ? -18.768 14.414 10.804 1.00 68.88 97 ASP A C 1
ATOM 797 O O . ASP A 1 97 ? -17.557 14.572 10.643 1.00 68.88 97 ASP A O 1
ATOM 801 N N . ASN A 1 98 ? -19.614 15.422 10.582 1.00 72.19 98 ASN A N 1
ATOM 802 C CA . ASN A 1 98 ? -19.207 16.730 10.071 1.00 72.19 98 ASN A CA 1
ATOM 803 C C . ASN A 1 98 ? -18.414 17.583 11.076 1.00 72.19 98 ASN A C 1
ATOM 805 O O . ASN A 1 98 ? -17.841 18.593 10.672 1.00 72.19 98 ASN A O 1
ATOM 809 N N . LEU A 1 99 ? -18.396 17.214 12.359 1.00 71.69 99 LEU A N 1
ATOM 810 C CA . LEU A 1 99 ? -17.640 17.919 13.397 1.00 71.69 99 LEU A CA 1
ATOM 811 C C . LEU A 1 99 ? -16.203 17.421 13.529 1.00 71.69 99 LEU A C 1
ATOM 813 O O . LEU A 1 99 ? -15.368 18.169 14.018 1.00 71.69 99 LEU A O 1
ATOM 817 N N . LEU A 1 100 ? -15.909 16.193 13.098 1.00 70.81 100 LEU A N 1
ATOM 818 C CA . LEU A 1 100 ? -14.556 15.636 13.157 1.00 70.81 100 LEU A CA 1
ATOM 819 C C . LEU A 1 100 ? -13.740 15.974 11.904 1.00 70.81 100 LEU A C 1
ATOM 821 O O . LEU A 1 100 ? -12.526 16.097 11.978 1.00 70.81 100 LEU A O 1
ATOM 825 N N . GLY A 1 101 ? -14.401 16.219 10.768 1.00 70.31 101 GLY A N 1
ATOM 826 C CA . GLY A 1 101 ? -13.735 16.542 9.499 1.00 70.31 101 GLY A CA 1
ATOM 827 C C . GLY A 1 101 ? -13.037 17.909 9.429 1.00 70.31 101 GLY A C 1
ATOM 828 O O . GLY A 1 101 ? -12.480 18.234 8.382 1.00 70.31 101 GLY A O 1
ATOM 829 N N . ILE A 1 102 ? -13.095 18.723 10.489 1.00 81.62 102 ILE A N 1
ATOM 830 C CA . ILE A 1 102 ? -12.362 19.999 10.589 1.00 81.62 102 ILE A CA 1
ATOM 831 C C . ILE A 1 102 ? -10.993 19.855 11.258 1.00 81.62 102 ILE A C 1
ATOM 833 O O . ILE A 1 102 ? -10.212 20.798 11.181 1.00 81.62 102 ILE A O 1
ATOM 837 N N . PHE A 1 103 ? -10.735 18.718 11.907 1.00 75.56 103 PHE A N 1
ATOM 838 C CA . PHE A 1 103 ? -9.498 18.448 12.627 1.00 75.56 103 PHE A CA 1
ATOM 839 C C . PHE A 1 103 ? -8.569 17.586 11.774 1.00 75.56 103 PHE A C 1
ATOM 841 O O . PHE A 1 103 ? -9.029 16.703 11.041 1.00 75.56 103 PHE A O 1
ATOM 848 N N . ASP A 1 104 ? -7.268 17.845 11.860 1.00 74.31 104 ASP A N 1
ATOM 849 C CA . ASP A 1 104 ? -6.265 16.943 11.299 1.00 74.31 104 ASP A CA 1
ATOM 850 C 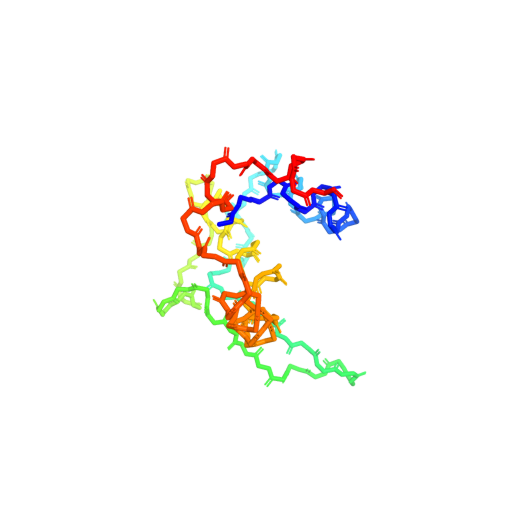C . ASP A 1 104 ? -5.954 15.756 12.235 1.00 74.31 104 ASP A C 1
ATOM 852 O O . ASP A 1 104 ? -6.486 15.641 13.339 1.00 74.31 104 ASP A O 1
ATOM 856 N N . GLU A 1 105 ? -5.119 14.828 11.765 1.00 73.75 105 GLU A N 1
ATOM 857 C CA . GLU A 1 105 ? -4.754 13.615 12.507 1.00 73.75 105 GLU A CA 1
ATOM 858 C C . GLU A 1 105 ? -4.081 13.893 13.861 1.00 73.75 105 GLU A C 1
ATOM 860 O O . GLU A 1 105 ? -4.289 13.119 14.788 1.00 73.75 105 GLU A O 1
ATOM 865 N N . ASN A 1 106 ? -3.339 14.999 14.002 1.00 73.94 106 ASN A N 1
ATOM 866 C CA . ASN A 1 106 ? -2.674 15.365 15.257 1.00 73.94 106 ASN A CA 1
ATOM 867 C C . ASN A 1 106 ? -3.617 16.122 16.203 1.00 73.94 106 ASN A C 1
ATOM 869 O O . ASN A 1 106 ? -3.423 16.100 17.411 1.00 73.94 106 ASN A O 1
ATOM 873 N N . GLU A 1 107 ? -4.611 16.837 15.669 1.00 77.44 107 GLU A N 1
ATOM 874 C CA . GLU A 1 107 ? -5.624 17.536 16.472 1.00 77.44 107 GLU A CA 1
ATOM 875 C C . GLU A 1 107 ? -6.692 16.594 17.054 1.00 77.44 107 GLU A C 1
ATOM 877 O O . GLU A 1 107 ? -7.364 16.953 18.024 1.00 77.44 107 GLU A O 1
ATOM 882 N N . LEU A 1 108 ? -6.871 15.414 16.451 1.00 73.88 108 LEU A N 1
ATOM 883 C CA . LEU A 1 108 ? -7.774 14.361 16.928 1.00 73.88 108 LEU A CA 1
ATOM 884 C C . LEU A 1 108 ? -7.131 13.416 17.957 1.00 73.88 108 LEU A C 1
ATOM 886 O O . LEU A 1 108 ? -7.871 12.671 18.607 1.00 73.88 108 LEU A O 1
ATOM 890 N N . GLU A 1 109 ? -5.799 13.423 18.070 1.00 68.31 109 GLU A N 1
ATOM 891 C CA . GLU A 1 109 ? -5.010 12.630 19.030 1.00 68.31 109 GLU A CA 1
ATOM 892 C C . GLU A 1 109 ? -5.049 13.227 20.451 1.00 68.31 109 GLU A C 1
ATOM 894 O O . GLU A 1 109 ? -5.251 12.441 21.410 1.00 68.31 109 GLU A O 1
#

Secondary structure (DSSP, 8-state):
--GGGHHHH-HHHIIIIIHHHHHS--TT---BSEEEEE-TTS-EEEEEESSTTGGGSB--TTTHHHHHHHHHIIIIIITSHHHHHHHHHHHHHHS-GGGTTTS-TTT--

InterPro domains:
  IPR000569 HECT domain [PF00632] (5-109)
  IPR000569 HECT domain [PS50237] (1-109)
  IPR035983 HECT, E3 ligase catalytic domain [SSF56204] (3-109)
  IPR050409 E3 ubiquitin-protein ligase [PTHR11254] (2-109)

Sequence (109 aa):
MHYKYFETDDPDFFQSKVLYLLTHDVTDTDLVFAEEKYGRGGQLEKVVELIPGGAHIPVTNENKIYYLNLLAQHRLCNQVREEVEHFLKGLNELIPDNLLGIFDENELE

pLDDT: mean 85.86, std 7.35, range [66.75, 95.31]

Organism: Aquarana catesbeiana (NCBI:txid8400)